Protein AF-A0A8S9I7B3-F1 (afdb_monomer_lite)

Organism: Brassica cretica (NCBI:txid69181)

InterPro domains:
  IPR001810 F-box domain [PF00646] (1-26)
  IPR013187 F-box associated beta-propeller, type 3 [PF08268] (39-153)
  IPR017451 F-box associated beta-propeller domain [TIGR01640] (87-153)
  IPR036047 F-box-like domain superfamily [SSF81383] (2-61)

Secondary structure (DSSP, 8-state):
--HHHHHHHHHH-HHHHHHTTSHHHHHHHHHHHHTS-EEEEEEEETTEEEEEEEEPPS-TTS-------EEEEEEE--SS-EEPPPBTTBEEEEEEEEPTT-SEEEEEEEEEETTTTEEEEPPPEEEETTEEEEEEEEEETTTTEEEEEEEEEE-GGG----

Sequence (162 aa):
MPLKSIARCRSVSKRWASVLRRPDFTELFFTRSLARPLLLLACLKEKEVIFFSTPQPQNLGENVSLMAADHHVSFPLEHGYHLSNIINGFFCISHYRVLEGIKFSELVSVICNPSTKQSFPLPKMKTREMADMRRFFGYDPVEKQHKALSVTMLDYNSVVDH

Structure (mmCIF, N/CA/C/O backbone):
data_AF-A0A8S9I7B3-F1
#
_entry.id   AF-A0A8S9I7B3-F1
#
loop_
_atom_site.group_PDB
_atom_site.id
_atom_site.type_symbol
_atom_site.label_atom_id
_atom_site.label_alt_id
_atom_site.label_comp_id
_atom_site.label_asym_id
_atom_site.label_entity_id
_atom_site.label_seq_id
_atom_site.pdbx_PDB_ins_code
_atom_site.Cartn_x
_atom_site.Cartn_y
_atom_site.Cartn_z
_atom_site.occupancy
_atom_site.B_iso_or_equiv
_atom_site.auth_seq_id
_atom_site.auth_comp_id
_atom_site.auth_asym_id
_atom_site.auth_atom_id
_atom_site.pdbx_PDB_model_num
ATOM 1 N N . MET A 1 1 ? -12.124 0.566 18.461 1.00 70.62 1 MET A N 1
ATOM 2 C CA . MET A 1 1 ? -11.138 -0.427 18.939 1.00 70.62 1 MET A CA 1
ATOM 3 C C . MET A 1 1 ? -9.772 -0.060 18.381 1.00 70.62 1 MET A C 1
ATOM 5 O O . MET A 1 1 ? -9.723 0.252 17.199 1.00 70.62 1 MET A O 1
ATOM 9 N N . PRO A 1 2 ? -8.692 -0.075 19.175 1.00 76.62 2 PRO A N 1
ATOM 10 C CA . PRO A 1 2 ? -7.341 0.145 18.658 1.00 76.62 2 PRO A CA 1
ATOM 11 C C . PRO A 1 2 ? -6.921 -0.939 17.651 1.00 76.62 2 PRO A C 1
ATOM 13 O O . PRO A 1 2 ? -7.290 -2.106 17.806 1.00 76.62 2 PRO A O 1
ATOM 16 N N . LEU A 1 3 ? -6.090 -0.576 16.667 1.00 73.69 3 LEU A N 1
ATOM 17 C CA . LEU A 1 3 ? -5.539 -1.497 15.657 1.00 73.69 3 LEU A CA 1
ATOM 18 C C . LEU A 1 3 ? -4.835 -2.713 16.284 1.00 73.69 3 LEU A C 1
ATOM 20 O O . LEU A 1 3 ? -5.051 -3.843 15.847 1.00 73.69 3 LEU A O 1
ATOM 24 N N . LYS A 1 4 ? -4.064 -2.508 17.364 1.00 76.38 4 LYS A N 1
ATOM 25 C CA . LYS A 1 4 ? -3.395 -3.594 18.110 1.00 76.38 4 LYS A CA 1
ATOM 26 C C . LYS A 1 4 ? -4.391 -4.629 18.652 1.00 76.38 4 LYS A C 1
ATOM 28 O O . LYS A 1 4 ? -4.125 -5.827 18.583 1.00 76.38 4 LYS A O 1
ATOM 33 N N . SER A 1 5 ? -5.545 -4.187 19.155 1.00 84.56 5 SER A N 1
ATOM 34 C CA . SER A 1 5 ? -6.592 -5.085 19.656 1.00 84.56 5 SER A CA 1
ATOM 35 C C . SER A 1 5 ? -7.251 -5.861 18.516 1.00 84.56 5 SER A C 1
ATOM 37 O O . SER A 1 5 ? -7.430 -7.068 18.636 1.00 84.56 5 SER A O 1
ATOM 39 N N . ILE A 1 6 ? -7.539 -5.200 17.387 1.00 84.19 6 ILE A N 1
ATOM 40 C CA . ILE A 1 6 ? -8.086 -5.849 16.180 1.00 84.19 6 ILE A CA 1
ATOM 41 C C . ILE A 1 6 ? -7.142 -6.953 15.693 1.00 84.19 6 ILE A C 1
ATOM 43 O O . ILE A 1 6 ? -7.588 -8.071 15.437 1.00 84.19 6 ILE A O 1
ATOM 47 N N . ALA A 1 7 ? -5.842 -6.657 15.600 1.00 83.81 7 ALA A N 1
ATOM 48 C CA . ALA A 1 7 ? -4.835 -7.627 15.185 1.00 83.81 7 ALA A CA 1
ATOM 49 C C . ALA A 1 7 ? -4.821 -8.851 16.112 1.00 83.81 7 ALA A C 1
ATOM 51 O O . ALA A 1 7 ? -4.949 -9.972 15.630 1.00 83.81 7 ALA A O 1
ATOM 52 N N . ARG A 1 8 ? -4.779 -8.648 17.438 1.00 88.12 8 ARG A N 1
ATOM 53 C CA . ARG A 1 8 ? -4.836 -9.749 18.418 1.00 88.12 8 ARG A CA 1
ATOM 54 C C . ARG A 1 8 ? -6.109 -10.583 18.288 1.00 88.12 8 ARG A C 1
ATOM 56 O O . ARG A 1 8 ? -6.015 -11.803 18.217 1.00 88.12 8 ARG A O 1
ATOM 63 N N . CYS A 1 9 ? -7.283 -9.951 18.207 1.00 88.25 9 CYS A N 1
ATOM 64 C CA . CYS A 1 9 ? -8.561 -10.656 18.058 1.00 88.25 9 CYS A CA 1
ATOM 65 C C . CYS A 1 9 ? -8.600 -11.531 16.796 1.00 88.25 9 CYS A C 1
ATOM 67 O O . CYS A 1 9 ? -9.116 -12.647 16.842 1.00 88.25 9 CYS A O 1
ATOM 69 N N . ARG A 1 10 ? -8.019 -11.057 15.685 1.00 87.69 10 ARG A N 1
ATOM 70 C CA . ARG A 1 10 ? -7.899 -11.842 14.445 1.00 87.69 10 ARG A CA 1
ATOM 71 C C . ARG A 1 10 ? -6.985 -13.058 14.608 1.00 87.69 10 ARG A C 1
ATOM 73 O O . ARG A 1 10 ? -7.262 -14.084 13.995 1.00 87.69 10 ARG A O 1
ATOM 80 N N . SER A 1 11 ? -5.928 -12.953 15.412 1.00 88.44 11 SER A N 1
ATOM 81 C CA . SER A 1 11 ? -4.948 -14.028 15.610 1.00 88.44 11 SER A CA 1
ATOM 82 C C . SER A 1 11 ? -5.443 -15.157 16.515 1.00 88.44 11 SER A C 1
ATOM 84 O O . SER A 1 11 ? -4.991 -16.286 16.368 1.00 88.44 11 SER A O 1
ATOM 86 N N . VAL A 1 12 ? -6.359 -14.874 17.449 1.00 92.75 12 VAL A N 1
ATOM 87 C CA . VAL A 1 12 ? -6.770 -15.843 18.487 1.00 92.75 12 VAL A CA 1
ATOM 88 C C . VAL A 1 12 ? -8.074 -16.584 18.183 1.00 92.75 12 VAL A C 1
ATOM 90 O O . VAL A 1 12 ? -8.394 -17.556 18.860 1.00 92.75 12 VAL A O 1
ATOM 93 N N . SER A 1 13 ? -8.867 -16.152 17.194 1.00 93.12 13 SER A N 1
ATOM 94 C CA . SER A 1 13 ? -10.151 -16.797 16.891 1.00 93.12 13 SER A CA 1
ATOM 95 C C . SER A 1 13 ? -10.601 -16.603 15.447 1.00 93.12 13 SER A C 1
ATOM 97 O O . SER A 1 13 ? -10.744 -15.480 14.964 1.00 93.12 13 SER A O 1
ATOM 99 N N . LYS A 1 14 ? -10.947 -17.715 14.782 1.00 93.38 14 LYS A N 1
ATOM 100 C CA . LYS A 1 14 ? -11.525 -17.714 13.426 1.00 93.38 14 LYS A CA 1
ATOM 101 C C . LYS A 1 14 ? -12.859 -16.962 13.364 1.00 93.38 14 LYS A C 1
ATOM 103 O O . LYS A 1 14 ? -13.123 -16.266 12.385 1.00 93.38 14 LYS A O 1
ATOM 108 N N . ARG A 1 15 ? -13.681 -17.056 14.419 1.00 93.81 15 ARG A N 1
ATOM 109 C CA . ARG A 1 15 ? -14.972 -16.353 14.498 1.00 93.81 15 ARG A CA 1
ATOM 110 C C . ARG A 1 15 ? -14.761 -14.844 14.574 1.00 93.81 15 ARG A C 1
ATOM 112 O O . ARG A 1 15 ? -15.357 -14.113 13.791 1.00 93.81 15 ARG A O 1
ATOM 119 N N . TRP A 1 16 ? -13.863 -14.384 15.447 1.00 92.00 16 TRP A N 1
ATOM 120 C CA . TRP A 1 16 ? -13.502 -12.966 15.517 1.00 92.00 16 TRP A CA 1
ATOM 121 C C . TRP A 1 16 ? -12.851 -12.477 14.223 1.00 92.00 16 TRP A C 1
ATOM 123 O O . TRP A 1 16 ? -13.187 -11.396 13.750 1.00 92.00 16 TRP A O 1
ATOM 133 N N . ALA A 1 17 ? -11.989 -13.282 13.597 1.00 90.00 17 ALA A N 1
ATOM 134 C CA . ALA A 1 17 ? -11.409 -12.950 12.300 1.00 90.00 17 ALA A CA 1
ATOM 135 C C . ALA A 1 17 ? -12.471 -12.763 11.202 1.00 90.00 17 ALA A C 1
ATOM 137 O O . ALA A 1 17 ? -12.327 -11.862 10.380 1.00 90.00 17 ALA A O 1
ATOM 138 N N . SER A 1 18 ? -13.536 -13.573 11.200 1.00 92.31 18 SER A N 1
ATOM 139 C CA . SER A 1 18 ? -14.675 -13.411 10.288 1.00 92.31 18 SER A CA 1
ATOM 140 C C . SER A 1 18 ? -15.467 -12.135 10.589 1.00 92.31 18 SER A C 1
ATOM 142 O O . SER A 1 18 ? -15.671 -11.330 9.684 1.00 92.31 18 SER A O 1
ATOM 144 N N . VAL A 1 19 ? -15.832 -11.891 11.855 1.00 91.69 19 VAL A N 1
ATOM 145 C CA . VAL A 1 19 ? -16.585 -10.689 12.264 1.00 91.69 19 VAL A CA 1
ATOM 146 C C . VAL A 1 19 ? -15.836 -9.403 11.907 1.00 91.69 19 VAL A C 1
ATOM 148 O O . VAL A 1 19 ? -16.417 -8.497 11.322 1.00 91.69 19 VAL A O 1
ATOM 151 N N . LEU A 1 20 ? -14.532 -9.346 12.185 1.00 89.44 20 LEU A N 1
ATOM 152 C CA . LEU A 1 20 ? -13.684 -8.175 11.930 1.00 89.44 20 LEU A CA 1
ATOM 153 C C . LEU A 1 20 ? -13.391 -7.933 10.439 1.00 89.44 20 LEU A C 1
ATOM 155 O O . LEU A 1 20 ? -12.820 -6.901 10.099 1.00 89.44 20 LEU A O 1
ATOM 159 N N . ARG A 1 21 ? -13.732 -8.882 9.557 1.00 85.94 21 ARG A N 1
ATOM 160 C CA . ARG A 1 21 ? -13.655 -8.725 8.096 1.00 85.94 21 ARG A CA 1
ATOM 161 C C . ARG A 1 21 ? -14.986 -8.318 7.472 1.00 85.94 21 ARG A C 1
ATOM 163 O O . ARG A 1 21 ? -15.014 -8.060 6.271 1.00 85.94 21 ARG A O 1
ATOM 170 N N . ARG A 1 22 ? -16.082 -8.294 8.237 1.00 90.31 22 ARG A N 1
ATOM 171 C CA . ARG A 1 22 ? -17.380 -7.932 7.675 1.00 90.31 22 ARG A CA 1
ATOM 172 C C . ARG A 1 22 ? -17.392 -6.456 7.232 1.00 90.31 22 ARG A C 1
ATOM 174 O O . ARG A 1 22 ? -16.753 -5.618 7.883 1.00 90.31 22 ARG A O 1
ATOM 181 N N . PRO A 1 23 ? -18.119 -6.126 6.149 1.00 86.75 23 PRO A N 1
ATOM 182 C CA . PRO A 1 23 ? -18.226 -4.753 5.658 1.00 86.75 23 PRO A CA 1
ATOM 183 C C . PRO A 1 23 ? -18.784 -3.771 6.694 1.00 86.75 23 PRO A C 1
ATOM 185 O O . PRO A 1 23 ? -18.223 -2.696 6.861 1.00 86.75 23 PRO A O 1
ATOM 188 N N . ASP A 1 24 ? -19.806 -4.162 7.454 1.00 90.50 24 ASP A N 1
ATOM 189 C CA . ASP A 1 24 ? -20.443 -3.326 8.481 1.00 90.50 24 ASP A CA 1
ATOM 190 C C . ASP A 1 24 ? -19.490 -2.958 9.627 1.00 90.50 24 ASP A C 1
ATOM 192 O O . ASP A 1 24 ? -19.448 -1.810 10.068 1.00 90.50 24 ASP A O 1
ATOM 196 N N . PHE A 1 25 ? -18.660 -3.904 10.081 1.00 89.06 25 PHE A N 1
ATOM 197 C CA . PHE A 1 25 ? -17.614 -3.601 11.061 1.00 89.06 25 PHE A CA 1
ATOM 198 C C . PHE A 1 25 ? -16.600 -2.599 10.498 1.00 89.06 25 PHE A C 1
ATOM 200 O O . PHE A 1 25 ? -16.166 -1.683 11.198 1.00 89.06 25 PHE A O 1
ATOM 207 N N . THR A 1 26 ? -16.217 -2.794 9.236 1.00 85.06 26 THR A N 1
ATOM 208 C CA . THR A 1 26 ? -15.239 -1.961 8.534 1.00 85.06 26 THR A CA 1
ATOM 209 C C . THR A 1 26 ? -15.764 -0.535 8.377 1.00 85.06 26 THR A C 1
ATOM 211 O O . THR A 1 26 ? -15.062 0.415 8.714 1.00 85.06 26 THR A O 1
ATOM 214 N N . GLU A 1 27 ? -17.016 -0.385 7.953 1.00 85.62 27 GLU A N 1
ATOM 215 C CA . GLU A 1 27 ? -17.705 0.898 7.833 1.00 85.62 27 GLU A CA 1
ATOM 216 C C . GLU A 1 27 ? -17.798 1.608 9.186 1.00 85.62 27 GLU A C 1
ATOM 218 O O . GLU A 1 27 ? -17.335 2.737 9.316 1.00 85.62 27 GLU A O 1
ATOM 223 N N . LEU A 1 28 ? -18.262 0.921 10.236 1.00 87.50 28 LEU A N 1
ATOM 224 C CA . LEU A 1 28 ? -18.375 1.497 11.579 1.00 87.50 28 LEU A CA 1
ATOM 225 C C . LEU A 1 28 ? -17.006 1.911 12.145 1.00 87.50 28 LEU A C 1
ATOM 227 O O . LEU A 1 28 ? -16.877 2.946 12.810 1.00 87.50 28 LEU A O 1
ATOM 231 N N . PHE A 1 29 ? -15.963 1.123 11.871 1.00 83.62 29 PHE A N 1
ATOM 232 C CA . PHE A 1 29 ? -14.586 1.477 12.201 1.00 83.62 29 PHE A CA 1
ATOM 233 C C . PHE A 1 29 ? -14.143 2.749 11.466 1.00 83.62 29 PHE A C 1
ATOM 235 O O . PHE A 1 29 ? -13.615 3.658 12.113 1.00 83.6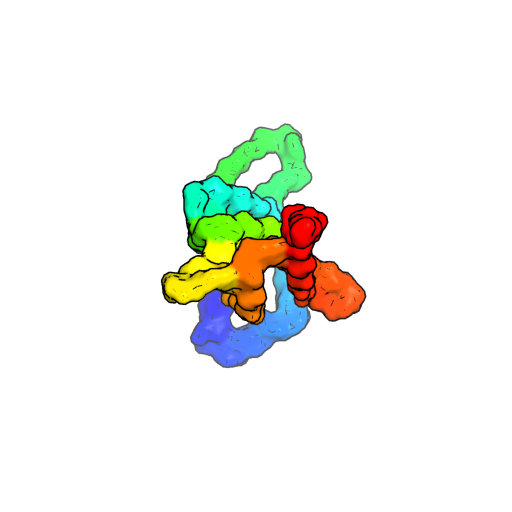2 29 PHE A O 1
ATOM 242 N N . PHE A 1 30 ? -14.405 2.850 10.159 1.00 79.94 30 PHE A N 1
ATOM 243 C CA . PHE A 1 30 ? -14.097 4.038 9.365 1.00 79.94 30 PHE A CA 1
ATOM 244 C C . PHE A 1 30 ? -14.868 5.268 9.845 1.00 79.94 30 PHE A C 1
ATOM 246 O O . PHE A 1 30 ? -14.231 6.282 10.111 1.00 79.94 30 PHE A O 1
ATOM 253 N N . THR A 1 31 ? -16.182 5.187 10.073 1.00 84.94 31 THR A N 1
ATOM 254 C CA . THR A 1 31 ? -16.994 6.304 10.592 1.00 84.94 31 THR A CA 1
ATOM 255 C C . THR A 1 31 ? -16.427 6.843 11.905 1.00 84.94 31 THR A C 1
ATOM 257 O O . THR A 1 31 ? -16.246 8.049 12.075 1.00 84.94 31 THR A O 1
ATOM 260 N N . ARG A 1 32 ? -16.061 5.953 12.839 1.00 81.62 32 ARG A N 1
ATOM 261 C CA . ARG A 1 32 ? -15.450 6.360 14.117 1.00 81.62 32 ARG A CA 1
ATOM 262 C C . ARG A 1 32 ? -14.034 6.905 13.962 1.00 81.62 32 ARG A C 1
ATOM 264 O O . ARG A 1 32 ? -13.594 7.628 14.856 1.00 81.62 32 ARG A O 1
ATOM 271 N N . SER A 1 33 ? -13.305 6.503 12.923 1.00 75.44 33 SER A N 1
ATOM 272 C CA . SER A 1 33 ? -11.977 7.033 12.609 1.00 75.44 33 SER A CA 1
ATOM 273 C C . SER A 1 33 ? -12.067 8.413 11.961 1.00 75.44 33 SER A C 1
ATOM 275 O O . SER A 1 33 ? -11.295 9.288 12.322 1.00 75.44 33 SER A O 1
ATOM 277 N N . LEU A 1 34 ? -13.035 8.638 11.070 1.00 77.12 34 LEU A N 1
ATOM 278 C CA . LEU A 1 34 ? -13.280 9.935 10.430 1.00 77.12 34 LEU A CA 1
ATOM 279 C C . LEU A 1 34 ? -13.666 11.017 11.446 1.00 77.12 34 LEU A C 1
ATOM 281 O O . LEU A 1 34 ? -13.265 12.164 11.300 1.00 77.12 34 LEU A O 1
ATOM 285 N N . ALA A 1 35 ? -14.361 10.645 12.526 1.00 82.06 35 ALA A N 1
ATOM 286 C CA . ALA A 1 35 ? -14.654 11.547 13.643 1.00 82.06 35 ALA A CA 1
ATOM 287 C C . ALA A 1 35 ? -13.411 11.955 14.471 1.00 82.06 35 ALA A C 1
ATOM 289 O O . ALA A 1 35 ? -13.496 12.842 15.319 1.00 82.06 35 ALA A O 1
ATOM 290 N N . ARG A 1 36 ? -12.262 11.295 14.271 1.00 76.31 36 ARG A N 1
ATOM 291 C CA . ARG A 1 36 ? -10.972 11.605 14.909 1.00 76.31 36 ARG A CA 1
ATOM 292 C C . ARG A 1 36 ? -9.873 11.637 13.843 1.00 76.31 36 ARG A C 1
ATOM 294 O O . ARG A 1 36 ? -9.088 10.687 13.764 1.00 76.31 36 ARG A O 1
ATOM 301 N N . PRO A 1 37 ? -9.844 12.682 13.002 1.00 74.19 37 PRO A N 1
ATOM 302 C CA . PRO A 1 37 ? -8.887 12.762 11.913 1.00 74.19 37 PRO A CA 1
ATOM 303 C C . PRO A 1 37 ? -7.449 12.710 12.442 1.00 74.19 37 PRO A C 1
ATOM 305 O O . PRO A 1 37 ? -7.097 13.362 13.426 1.00 74.19 37 PRO A O 1
ATOM 308 N N . LEU A 1 38 ? -6.631 11.892 11.787 1.00 76.88 38 LEU A N 1
ATOM 309 C CA . LEU A 1 38 ? -5.198 11.773 12.026 1.00 76.88 38 LEU A CA 1
ATOM 310 C C . LEU A 1 38 ? -4.484 12.310 10.791 1.00 76.88 38 LEU A C 1
ATOM 312 O O . LEU A 1 38 ? -4.792 11.904 9.670 1.00 76.88 38 LEU A O 1
ATOM 316 N N . LEU A 1 39 ? -3.516 13.191 11.000 1.00 77.88 39 LEU A N 1
ATOM 317 C CA . LEU A 1 39 ? -2.565 13.573 9.971 1.00 77.88 39 LEU A CA 1
ATOM 318 C C . LEU A 1 39 ? -1.521 12.466 9.8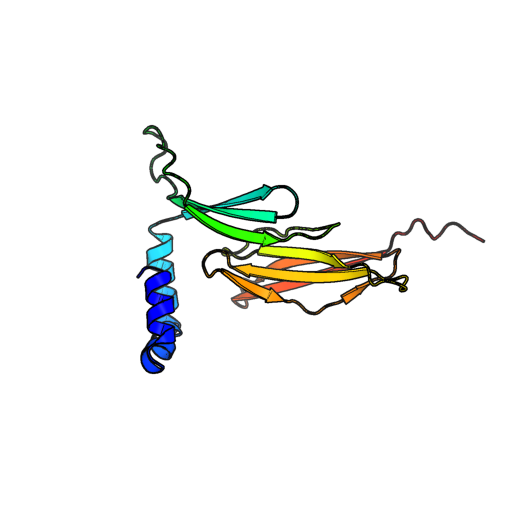61 1.00 77.88 39 LEU A C 1
ATOM 320 O O . LEU A 1 39 ? -0.889 12.106 10.854 1.00 77.88 39 LEU A O 1
ATOM 324 N N . LEU A 1 40 ? -1.351 11.929 8.655 1.00 77.50 40 LEU A N 1
ATOM 325 C CA . LEU A 1 40 ? -0.264 11.018 8.321 1.00 77.50 40 LEU A CA 1
ATOM 326 C C . LEU A 1 40 ? 0.825 11.820 7.609 1.00 77.50 40 LEU A C 1
ATOM 328 O O . LEU A 1 40 ? 0.585 12.380 6.542 1.00 77.50 40 LEU A O 1
ATOM 332 N N . LEU A 1 41 ? 2.015 11.859 8.196 1.00 78.06 41 LEU A N 1
ATOM 333 C CA . LEU A 1 41 ? 3.188 12.507 7.623 1.00 78.06 41 LEU A CA 1
ATOM 334 C C . LEU A 1 41 ? 4.181 11.433 7.181 1.00 78.06 41 LEU A C 1
ATOM 336 O O . LEU A 1 41 ? 4.420 10.459 7.900 1.00 78.06 41 LEU A O 1
ATOM 340 N N . ALA A 1 42 ? 4.764 11.626 6.004 1.00 79.56 42 ALA A N 1
ATOM 341 C CA . ALA A 1 42 ? 5.836 10.795 5.478 1.00 79.56 42 ALA A CA 1
ATOM 342 C C . ALA A 1 42 ? 7.112 11.635 5.403 1.00 79.56 42 ALA A C 1
ATOM 344 O O . ALA A 1 42 ? 7.116 12.702 4.792 1.00 79.56 42 ALA A O 1
ATOM 345 N N . CYS A 1 43 ? 8.183 11.158 6.028 1.00 79.38 43 CYS A N 1
ATOM 346 C CA . CYS A 1 43 ? 9.495 11.788 5.977 1.00 79.38 43 CYS A CA 1
ATOM 347 C C . CYS A 1 43 ? 10.476 10.859 5.265 1.00 79.38 43 CYS A C 1
ATOM 349 O O . CYS A 1 43 ? 10.543 9.669 5.578 1.00 79.38 43 CYS A O 1
ATOM 351 N N . LEU A 1 44 ? 11.236 11.407 4.322 1.00 79.75 44 LEU A N 1
ATOM 352 C CA . LEU A 1 44 ? 12.331 10.700 3.670 1.00 79.75 44 LEU A CA 1
ATOM 353 C C . LEU A 1 44 ? 13.592 10.882 4.509 1.00 79.75 44 LEU A C 1
ATOM 355 O O . LEU A 1 44 ? 14.049 12.006 4.711 1.00 79.75 44 LEU A O 1
ATOM 359 N N . LYS A 1 45 ? 14.156 9.775 4.990 1.00 80.00 45 LYS A N 1
ATOM 360 C CA . LYS A 1 45 ? 15.429 9.765 5.705 1.00 80.00 45 LYS A CA 1
ATOM 361 C C . LYS A 1 45 ? 16.369 8.792 5.014 1.00 80.00 45 LYS A C 1
ATOM 363 O O . LYS A 1 45 ? 16.151 7.588 5.066 1.00 80.00 45 LYS A O 1
ATOM 368 N N . GLU A 1 46 ? 17.415 9.324 4.385 1.00 78.62 46 GLU A N 1
ATOM 369 C CA . GLU A 1 46 ? 18.416 8.556 3.632 1.00 78.62 46 GLU A CA 1
ATOM 370 C C . GLU A 1 46 ? 17.780 7.620 2.586 1.00 78.62 46 GLU A C 1
ATOM 372 O O . GLU A 1 46 ? 17.431 8.049 1.487 1.00 78.62 46 GLU A O 1
ATOM 377 N N . LYS A 1 47 ? 17.627 6.343 2.944 1.00 78.69 47 LYS A N 1
ATOM 378 C CA . LYS A 1 47 ? 17.090 5.251 2.132 1.00 78.69 47 LYS A CA 1
ATOM 379 C C . LYS A 1 47 ? 15.859 4.630 2.783 1.00 78.69 47 LYS A C 1
ATOM 381 O O . LYS A 1 47 ? 15.603 3.449 2.608 1.00 78.69 47 LYS A O 1
ATOM 386 N N . GLU A 1 48 ? 15.101 5.395 3.558 1.00 80.56 48 GLU A N 1
ATOM 387 C CA . GLU A 1 48 ? 13.868 4.928 4.182 1.00 80.56 48 GLU A CA 1
ATOM 388 C C . GLU A 1 48 ? 12.778 6.002 4.157 1.00 80.56 48 GLU A C 1
ATOM 390 O O . GLU A 1 48 ? 13.044 7.200 4.282 1.00 80.56 48 GLU A O 1
ATOM 395 N N . VAL A 1 49 ? 11.524 5.562 4.040 1.00 79.12 49 VAL A N 1
ATOM 396 C CA . VAL A 1 49 ? 10.354 6.401 4.330 1.00 79.12 49 VAL A CA 1
ATOM 397 C C . VAL A 1 49 ? 9.887 6.105 5.745 1.00 79.12 49 VAL A C 1
ATOM 399 O O . VAL A 1 49 ? 9.534 4.963 6.046 1.00 79.12 49 VAL A O 1
ATOM 402 N N . ILE A 1 50 ? 9.835 7.128 6.593 1.00 80.94 50 ILE A N 1
ATOM 403 C CA . ILE A 1 50 ? 9.350 7.038 7.970 1.00 80.94 50 ILE A CA 1
ATOM 404 C C . ILE A 1 50 ? 7.961 7.666 8.054 1.00 80.94 50 ILE A C 1
ATOM 406 O O . ILE A 1 50 ? 7.759 8.810 7.643 1.00 80.94 50 ILE A O 1
ATOM 410 N N . PHE A 1 51 ? 7.014 6.917 8.621 1.00 79.25 51 PHE A N 1
ATOM 411 C CA . PHE A 1 51 ? 5.636 7.359 8.813 1.00 79.25 51 PHE A CA 1
ATOM 412 C C . PHE A 1 51 ? 5.362 7.779 10.248 1.00 79.25 51 PHE A C 1
ATOM 414 O O . PHE A 1 51 ? 5.591 7.021 11.197 1.00 79.25 51 PHE A O 1
ATOM 421 N N . PHE A 1 52 ? 4.773 8.961 10.365 1.00 78.81 52 PHE A N 1
ATOM 422 C CA . PHE A 1 52 ? 4.323 9.561 11.607 1.00 78.81 52 PHE A CA 1
ATOM 423 C C . PHE A 1 52 ? 2.823 9.783 11.534 1.00 78.81 52 PHE A C 1
ATOM 425 O O . PHE A 1 52 ? 2.312 10.187 10.489 1.00 78.81 52 PHE A O 1
ATOM 432 N N . SER A 1 53 ? 2.118 9.554 12.638 1.00 76.62 53 SER A N 1
ATOM 433 C CA . SER A 1 53 ? 0.735 9.998 12.755 1.00 76.62 53 SER A CA 1
ATOM 434 C C . SER A 1 53 ? 0.571 10.922 13.947 1.00 76.62 53 SER A C 1
ATOM 436 O O . SER A 1 53 ? 1.209 10.744 14.986 1.00 76.62 53 SER A O 1
ATOM 438 N N . THR A 1 54 ? -0.262 11.940 13.772 1.00 77.69 54 THR A N 1
ATOM 439 C CA . THR A 1 54 ? -0.604 12.883 14.832 1.00 77.69 54 THR A CA 1
ATOM 440 C C . THR A 1 54 ? -2.086 13.244 14.741 1.00 77.69 54 THR A C 1
ATOM 442 O O . THR A 1 54 ? -2.618 13.323 13.629 1.00 77.69 54 THR A O 1
ATOM 445 N N . PRO A 1 55 ? -2.803 13.415 15.865 1.00 78.06 55 PRO A N 1
ATOM 446 C CA . PRO A 1 55 ? -4.174 13.916 15.847 1.00 78.06 55 PRO A CA 1
ATOM 447 C C . PRO A 1 55 ? -4.247 15.254 15.111 1.00 78.06 55 PRO A C 1
ATOM 449 O O . PRO A 1 55 ? -3.454 16.154 15.377 1.00 78.06 55 PRO A O 1
ATOM 452 N N . GLN A 1 56 ? -5.200 15.403 14.191 1.00 72.06 56 GLN A N 1
ATOM 453 C CA . GLN A 1 56 ? -5.446 16.701 13.576 1.00 72.06 56 GLN A CA 1
ATOM 454 C C . GLN A 1 56 ? -6.142 17.605 14.610 1.00 72.06 56 GLN A C 1
ATOM 456 O O . GLN A 1 56 ? -7.226 17.241 15.082 1.00 72.06 56 GLN A O 1
ATOM 461 N N . PRO A 1 57 ? -5.559 18.759 14.989 1.00 66.75 57 PRO A N 1
ATOM 462 C CA . PRO A 1 57 ? -6.203 19.669 15.926 1.00 66.75 57 PRO A CA 1
ATOM 463 C C . PRO A 1 57 ? -7.483 20.222 15.291 1.00 66.75 57 PRO A C 1
ATOM 465 O O . PRO A 1 57 ? -7.462 20.752 14.182 1.00 66.75 57 PRO A O 1
ATOM 468 N N . GLN A 1 58 ? -8.611 20.072 15.988 1.00 65.12 58 GLN A N 1
ATOM 469 C CA . GLN A 1 58 ? -9.919 20.533 15.506 1.00 65.12 58 GLN A CA 1
ATOM 470 C C . GLN A 1 58 ? -10.108 22.053 15.666 1.00 65.12 58 GLN A C 1
ATOM 472 O O . GLN A 1 58 ? -11.016 22.609 15.062 1.00 65.12 58 GLN A O 1
ATOM 477 N N . ASN A 1 59 ? -9.229 22.730 16.419 1.00 58.41 59 ASN A N 1
ATOM 478 C CA . ASN A 1 59 ? -9.234 24.178 16.624 1.00 58.41 59 ASN A CA 1
ATOM 479 C C . ASN A 1 59 ? -7.819 24.739 16.429 1.00 58.41 59 ASN A C 1
ATOM 481 O O . ASN A 1 59 ? -6.889 24.345 17.126 1.00 58.41 59 ASN A O 1
ATOM 485 N N . LEU A 1 60 ? -7.663 25.670 15.486 1.00 56.53 60 LEU A N 1
ATOM 486 C CA . LEU A 1 60 ? -6.381 26.286 15.109 1.00 56.53 60 LEU A CA 1
ATOM 487 C C . LEU A 1 60 ? -5.937 27.417 16.072 1.00 56.53 60 LEU A C 1
ATOM 489 O O . LEU A 1 60 ? -4.970 28.114 15.787 1.00 56.53 60 LEU A O 1
ATOM 493 N N . GLY A 1 61 ? -6.675 27.646 17.167 1.00 52.47 61 GLY A N 1
ATOM 494 C CA . GLY A 1 61 ? -6.561 28.846 18.012 1.00 52.47 61 GLY A CA 1
ATOM 495 C C . GLY A 1 61 ? -5.808 28.680 19.335 1.00 52.47 61 GLY A C 1
ATOM 496 O O . GLY A 1 61 ? -5.459 29.679 19.954 1.00 52.47 61 GLY A O 1
ATOM 497 N N . GLU A 1 62 ? -5.524 27.456 19.770 1.00 49.28 62 GLU A N 1
ATOM 498 C CA . GLU A 1 62 ? -4.754 27.203 20.990 1.00 49.28 62 GLU A CA 1
ATOM 499 C C . GLU A 1 62 ? -3.456 26.512 20.605 1.00 49.28 62 GLU A C 1
ATOM 501 O O . GLU A 1 62 ? -3.476 25.575 19.807 1.00 49.28 62 GLU A O 1
ATOM 506 N N . ASN A 1 63 ? -2.338 27.022 21.137 1.00 50.19 63 ASN A N 1
ATOM 507 C CA . ASN A 1 63 ? -0.977 26.540 20.911 1.00 50.19 63 ASN A CA 1
ATOM 508 C C . ASN A 1 63 ? -0.969 25.027 20.693 1.00 50.19 63 ASN A C 1
ATOM 510 O O . ASN A 1 63 ? -1.153 24.261 21.642 1.00 50.19 63 ASN A O 1
ATOM 514 N N . VAL A 1 64 ? -0.793 24.612 19.433 1.00 50.47 64 VAL A N 1
ATOM 515 C CA . VAL A 1 64 ? -0.754 23.203 19.055 1.00 50.47 64 VAL A CA 1
ATOM 516 C C . VAL A 1 64 ? 0.485 22.628 19.722 1.00 50.47 64 VAL A C 1
ATOM 518 O O . VAL A 1 64 ? 1.593 22.713 19.196 1.00 50.47 64 VAL A O 1
ATOM 521 N N . SER A 1 65 ? 0.310 22.080 20.923 1.00 51.38 65 SER A N 1
ATOM 522 C CA . SER A 1 65 ? 1.280 21.174 21.504 1.00 51.38 65 SER A CA 1
ATOM 523 C C . SER A 1 65 ? 1.376 20.034 20.503 1.00 51.38 65 SER A C 1
ATOM 525 O O . SER A 1 65 ? 0.443 19.240 20.367 1.00 51.38 65 SER A O 1
ATOM 527 N N . LEU A 1 66 ? 2.455 20.031 19.716 1.00 53.81 66 LEU A N 1
ATOM 528 C CA . LEU A 1 66 ? 2.851 18.913 18.874 1.00 53.81 66 LEU A CA 1
ATOM 529 C C . LEU A 1 66 ? 3.061 17.737 19.823 1.00 53.81 66 LEU A C 1
ATOM 531 O O . LEU A 1 66 ? 4.162 17.505 20.318 1.00 53.81 66 LEU A O 1
ATOM 535 N N . MET A 1 67 ? 1.973 17.036 20.141 1.00 55.47 67 MET A N 1
ATOM 536 C CA . MET A 1 67 ? 2.053 15.766 20.832 1.00 55.47 67 MET A CA 1
ATOM 537 C C . MET A 1 67 ? 3.024 14.903 20.043 1.00 55.47 67 MET A C 1
ATOM 539 O O . MET A 1 67 ? 2.968 14.886 18.809 1.00 55.47 67 MET A O 1
ATOM 543 N N . ALA A 1 68 ? 3.944 14.262 20.766 1.00 55.34 68 ALA A N 1
ATOM 544 C CA . ALA A 1 68 ? 5.002 13.453 20.189 1.00 55.34 68 ALA A CA 1
ATOM 545 C C . ALA A 1 68 ? 4.409 12.556 19.100 1.00 55.34 68 ALA A C 1
ATOM 547 O O . ALA A 1 68 ? 3.547 11.719 19.377 1.00 55.34 68 ALA A O 1
ATOM 548 N N . ALA A 1 69 ? 4.807 12.807 17.852 1.00 60.25 69 ALA A N 1
ATOM 549 C CA . ALA A 1 69 ? 4.282 12.068 16.724 1.00 60.25 69 ALA A CA 1
ATOM 550 C C . ALA A 1 69 ? 4.683 10.603 16.900 1.00 60.25 69 ALA A C 1
ATOM 552 O O . ALA A 1 69 ? 5.864 10.292 17.061 1.00 60.25 69 ALA A O 1
ATOM 553 N N . ASP A 1 70 ? 3.696 9.713 16.923 1.00 62.94 70 ASP A N 1
ATOM 554 C CA . ASP A 1 70 ? 3.964 8.313 17.214 1.00 62.94 70 ASP A CA 1
ATOM 555 C C . ASP A 1 70 ? 4.636 7.697 15.978 1.00 62.94 70 ASP A C 1
ATOM 557 O O . ASP A 1 70 ? 4.159 7.832 14.843 1.00 62.94 70 ASP A O 1
ATOM 561 N N . HIS A 1 71 ? 5.797 7.072 16.173 1.00 63.38 71 HIS A N 1
ATOM 562 C CA . HIS A 1 71 ? 6.528 6.426 15.088 1.00 63.38 71 HIS A CA 1
ATOM 563 C C . HIS A 1 71 ? 5.798 5.142 14.697 1.00 63.38 71 HIS A C 1
ATOM 565 O O . HIS A 1 71 ? 5.743 4.178 15.467 1.00 63.38 71 HIS A O 1
ATOM 571 N N . HIS A 1 72 ? 5.250 5.092 13.484 1.00 65.50 72 HIS A N 1
ATOM 572 C CA . HIS A 1 72 ? 4.427 3.954 13.089 1.00 65.50 72 HIS A CA 1
ATOM 573 C C . HIS A 1 72 ? 5.219 2.868 12.364 1.00 65.50 72 HIS A C 1
ATOM 575 O O . HIS A 1 72 ? 5.156 1.703 12.779 1.00 65.50 72 HIS A O 1
ATOM 581 N N . VAL A 1 73 ? 5.930 3.211 11.283 1.00 72.00 73 VAL A N 1
ATOM 582 C CA . VAL A 1 73 ? 6.591 2.247 10.379 1.00 72.00 73 VAL A CA 1
ATOM 583 C C . VAL A 1 73 ? 7.716 2.924 9.585 1.00 72.00 73 VAL A C 1
ATOM 585 O O . VAL A 1 73 ? 7.563 4.089 9.214 1.00 72.00 73 VAL A O 1
ATOM 588 N N . SER A 1 74 ? 8.789 2.186 9.278 1.00 74.19 74 SER A N 1
ATOM 589 C CA . SER A 1 74 ? 9.760 2.530 8.230 1.00 74.19 74 SER A CA 1
ATOM 590 C C . SER A 1 74 ? 9.697 1.527 7.071 1.00 74.19 74 SER A C 1
ATOM 592 O O . SER A 1 74 ? 9.433 0.340 7.279 1.00 74.19 74 SER A O 1
ATOM 594 N N . PHE A 1 75 ? 9.906 2.008 5.845 1.00 73.38 75 PHE A N 1
ATOM 595 C CA . PHE A 1 75 ? 10.043 1.167 4.653 1.00 73.38 75 PHE A CA 1
ATOM 596 C C . PHE A 1 75 ? 11.355 1.489 3.932 1.00 73.38 75 PHE A C 1
ATOM 598 O O . PHE A 1 75 ? 11.580 2.667 3.640 1.00 73.38 75 PHE A O 1
ATOM 605 N N . PRO A 1 76 ? 12.191 0.484 3.612 1.00 71.25 76 PRO A N 1
ATOM 606 C CA . PRO A 1 76 ? 13.439 0.709 2.900 1.00 71.25 76 PRO A CA 1
ATOM 607 C C . PRO A 1 76 ? 13.186 1.111 1.443 1.00 71.25 76 PRO A C 1
ATOM 609 O O . PRO A 1 76 ? 12.284 0.597 0.778 1.00 71.25 76 PRO A O 1
ATOM 612 N N . LEU A 1 77 ? 14.016 2.025 0.958 1.00 71.75 77 LEU A N 1
ATOM 613 C CA . LEU A 1 77 ? 14.075 2.554 -0.394 1.00 71.75 77 LEU A CA 1
ATOM 614 C C . LEU A 1 77 ? 15.419 2.167 -1.013 1.00 71.75 77 LEU A C 1
ATOM 616 O O . LEU A 1 77 ? 16.485 2.455 -0.472 1.00 71.75 77 LEU A O 1
ATOM 620 N N . GLU A 1 78 ? 15.372 1.529 -2.174 1.00 69.81 78 GLU A N 1
ATOM 621 C CA . GLU A 1 78 ? 16.562 1.300 -2.997 1.00 69.81 78 GLU A CA 1
ATOM 622 C C . GLU A 1 78 ? 16.782 2.489 -3.958 1.00 69.81 78 GLU A C 1
ATOM 624 O O . GLU A 1 78 ? 16.013 3.449 -3.961 1.00 69.81 78 GLU A O 1
ATOM 629 N N . HIS A 1 79 ? 17.856 2.477 -4.754 1.00 66.44 79 HIS A N 1
ATOM 630 C CA . HIS A 1 79 ? 18.200 3.603 -5.634 1.00 66.44 79 HIS A CA 1
ATOM 631 C C . HIS A 1 79 ? 17.150 3.840 -6.740 1.00 66.44 79 HIS A C 1
ATOM 633 O O . HIS A 1 79 ? 16.515 2.906 -7.229 1.00 66.44 79 HIS A O 1
ATOM 639 N N . GLY A 1 80 ? 16.991 5.106 -7.153 1.00 66.94 80 GLY A N 1
ATOM 640 C CA . GLY A 1 80 ? 16.068 5.492 -8.228 1.00 66.94 80 GLY A CA 1
ATOM 641 C C . GLY A 1 80 ? 14.596 5.282 -7.869 1.00 66.94 80 GLY A C 1
ATOM 642 O O . GLY A 1 80 ? 13.841 4.732 -8.668 1.00 66.94 80 GLY A O 1
ATOM 643 N N . TYR A 1 81 ? 14.196 5.650 -6.648 1.00 73.00 81 TYR A N 1
ATOM 644 C CA . TYR A 1 81 ? 12.837 5.423 -6.169 1.00 73.00 81 TYR A CA 1
ATOM 645 C C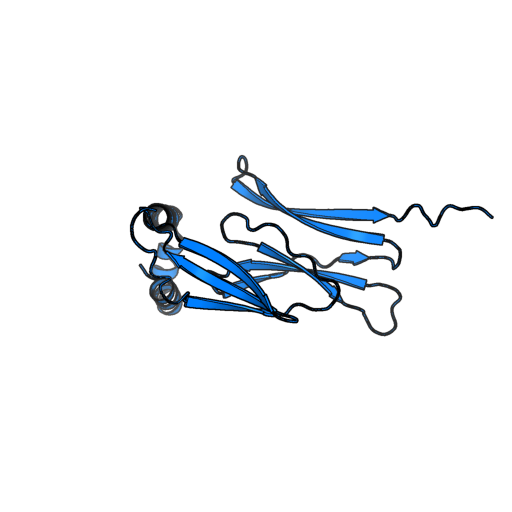 . TYR A 1 81 ? 11.858 6.540 -6.560 1.00 73.00 81 TYR A C 1
ATOM 647 O O . TYR A 1 81 ? 12.214 7.713 -6.649 1.00 73.00 81 TYR A O 1
ATOM 655 N N . HIS A 1 82 ? 10.592 6.165 -6.730 1.00 77.00 82 HIS A N 1
ATOM 656 C CA . HIS A 1 82 ? 9.459 7.058 -6.936 1.00 77.00 82 HIS A CA 1
ATOM 657 C C . HIS A 1 82 ? 8.358 6.738 -5.921 1.00 77.00 82 HIS A C 1
ATOM 659 O O . HIS A 1 82 ? 7.886 5.599 -5.834 1.00 77.00 82 HIS A O 1
ATOM 665 N N . LEU A 1 83 ? 7.929 7.755 -5.173 1.00 75.81 83 LEU A N 1
ATOM 666 C CA . LEU A 1 83 ? 6.808 7.669 -4.242 1.00 75.81 83 LEU A CA 1
ATOM 667 C C . LEU A 1 83 ? 5.542 8.197 -4.928 1.00 75.81 83 LEU A C 1
ATOM 669 O O . LEU A 1 83 ? 5.529 9.324 -5.416 1.00 75.81 83 LEU A O 1
ATOM 673 N N . SER A 1 84 ? 4.471 7.406 -4.967 1.00 76.69 84 SER A N 1
ATOM 674 C CA . SER A 1 84 ? 3.172 7.916 -5.413 1.00 76.69 84 SER A CA 1
ATOM 675 C C . SER A 1 84 ? 2.533 8.822 -4.359 1.00 76.69 84 SER A C 1
ATOM 677 O O . SER A 1 84 ? 2.883 8.777 -3.179 1.00 76.69 84 SER A O 1
ATOM 679 N N . ASN A 1 85 ? 1.490 9.549 -4.766 1.00 75.38 85 ASN A N 1
ATOM 680 C CA . ASN A 1 85 ? 0.582 10.214 -3.835 1.00 75.38 85 ASN A CA 1
ATOM 681 C C . ASN A 1 85 ? -0.001 9.227 -2.807 1.00 75.38 85 ASN A C 1
ATOM 683 O O . ASN A 1 85 ? -0.187 8.038 -3.104 1.00 75.38 85 ASN A O 1
ATOM 687 N N . ILE A 1 86 ? -0.311 9.745 -1.614 1.00 79.00 86 ILE A N 1
ATOM 688 C CA . ILE A 1 86 ? -1.026 9.013 -0.565 1.00 79.00 86 ILE A CA 1
ATOM 689 C C . ILE A 1 86 ? -2.516 9.029 -0.909 1.00 79.00 86 ILE A C 1
ATOM 691 O O . ILE A 1 86 ? -3.123 10.093 -1.009 1.00 79.00 86 ILE A O 1
ATOM 695 N N . ILE A 1 87 ? -3.113 7.851 -1.071 1.00 83.50 87 ILE A N 1
ATOM 696 C CA . ILE A 1 87 ? -4.521 7.683 -1.439 1.00 83.50 87 ILE A CA 1
ATOM 697 C C . ILE A 1 87 ? -5.178 6.744 -0.439 1.00 83.50 87 ILE A C 1
ATOM 699 O O . ILE A 1 87 ? -4.743 5.607 -0.272 1.00 83.50 87 ILE A O 1
ATOM 703 N N . ASN A 1 88 ? -6.216 7.226 0.251 1.00 81.06 88 ASN A N 1
ATOM 704 C CA . ASN A 1 88 ? -6.942 6.480 1.288 1.00 81.06 88 ASN A CA 1
ATOM 705 C C . ASN A 1 88 ? -6.026 5.862 2.367 1.00 81.06 88 ASN A C 1
ATOM 707 O O . ASN A 1 88 ? -6.295 4.780 2.886 1.00 81.06 88 ASN A O 1
ATOM 711 N N . GLY A 1 89 ? -4.918 6.539 2.686 1.00 80.94 89 GLY A N 1
ATOM 712 C CA . GLY A 1 89 ? -3.917 6.062 3.645 1.00 80.94 89 GLY A CA 1
ATOM 713 C C . GLY A 1 89 ? -2.958 4.995 3.104 1.00 80.94 89 GLY A C 1
ATOM 714 O O . GLY A 1 89 ? -2.123 4.506 3.859 1.00 80.94 89 GLY A O 1
ATOM 715 N N . PHE A 1 90 ? -3.040 4.645 1.820 1.00 85.50 90 PHE A N 1
ATOM 716 C CA . PHE A 1 90 ? -2.074 3.800 1.122 1.00 85.50 90 PHE A CA 1
ATOM 717 C C . PHE A 1 90 ? -1.130 4.649 0.274 1.00 85.50 90 PHE A C 1
ATOM 719 O O . PHE A 1 90 ? -1.484 5.738 -0.168 1.00 85.50 90 PHE A O 1
ATOM 7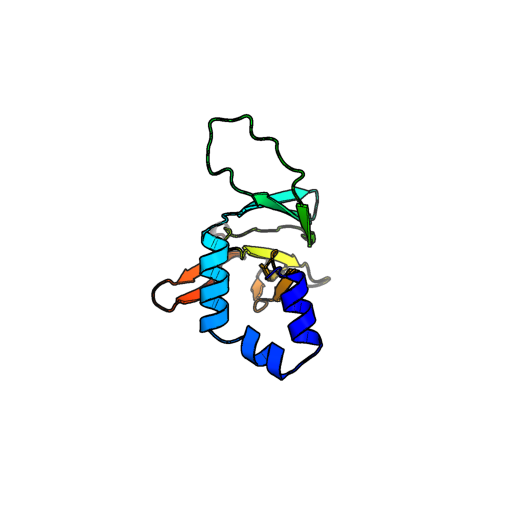26 N N . PHE A 1 91 ? 0.056 4.128 -0.008 1.00 83.75 91 PHE A N 1
ATOM 727 C CA . PHE A 1 91 ? 0.990 4.733 -0.955 1.00 83.75 91 PHE A CA 1
ATOM 728 C C . PHE A 1 91 ? 1.755 3.637 -1.694 1.00 83.75 91 PHE A C 1
ATOM 730 O O . PHE A 1 91 ? 1.902 2.524 -1.188 1.00 83.75 91 PHE A O 1
ATOM 737 N N . CYS A 1 92 ? 2.224 3.939 -2.898 1.00 86.62 92 CYS A N 1
ATOM 738 C CA . CYS A 1 92 ? 3.017 3.034 -3.713 1.00 86.62 92 CYS A CA 1
ATOM 739 C C . CYS A 1 92 ? 4.466 3.519 -3.739 1.00 86.62 92 CYS A C 1
ATOM 741 O O . CYS A 1 92 ? 4.746 4.651 -4.135 1.00 86.62 92 CYS A O 1
ATOM 743 N N . ILE A 1 93 ? 5.386 2.644 -3.352 1.00 85.12 93 ILE A N 1
ATOM 744 C CA . ILE A 1 93 ? 6.822 2.830 -3.547 1.00 85.12 93 ILE A CA 1
ATOM 745 C C . ILE A 1 93 ? 7.201 2.088 -4.817 1.00 85.12 93 ILE A C 1
ATOM 747 O O . ILE A 1 93 ? 6.765 0.955 -5.013 1.00 85.12 93 ILE A O 1
ATOM 751 N N . SER A 1 94 ? 8.001 2.711 -5.670 1.00 84.12 94 SER A N 1
ATOM 752 C CA . SER A 1 94 ? 8.618 2.054 -6.820 1.00 84.12 94 SER A CA 1
ATOM 753 C C . SER A 1 94 ? 10.114 2.292 -6.786 1.00 84.12 94 SER A C 1
ATOM 755 O O . SER A 1 94 ? 10.521 3.396 -6.451 1.00 84.12 94 SER A O 1
ATOM 757 N N . HIS A 1 95 ? 10.922 1.302 -7.138 1.00 81.25 95 HIS A N 1
ATOM 758 C CA . HIS A 1 95 ? 12.373 1.439 -7.239 1.00 81.25 95 HIS A CA 1
ATOM 759 C C . HIS A 1 95 ? 12.928 0.489 -8.294 1.00 81.25 95 HIS A C 1
ATOM 761 O O . HIS A 1 95 ? 12.324 -0.543 -8.607 1.00 81.25 95 HIS A O 1
ATOM 767 N N . TYR A 1 96 ? 14.084 0.848 -8.846 1.00 79.69 96 TYR A N 1
ATOM 768 C CA . TYR A 1 96 ? 14.766 0.025 -9.832 1.00 79.69 96 TYR A CA 1
ATOM 769 C C . TYR A 1 96 ? 15.740 -0.929 -9.150 1.00 79.69 96 TYR A C 1
ATOM 771 O O . TYR A 1 96 ? 16.581 -0.530 -8.345 1.00 79.69 96 TYR A O 1
ATOM 779 N N . ARG A 1 97 ? 15.652 -2.203 -9.523 1.00 78.12 97 ARG A N 1
ATOM 780 C CA . ARG A 1 97 ? 16.652 -3.216 -9.200 1.00 78.12 97 ARG A CA 1
ATOM 781 C C . ARG A 1 97 ? 17.507 -3.482 -10.424 1.00 78.12 97 ARG A C 1
ATOM 783 O O . ARG A 1 97 ? 16.987 -3.888 -11.463 1.00 78.12 97 ARG A O 1
ATOM 790 N N . VAL A 1 98 ? 18.810 -3.248 -10.294 1.00 73.19 98 VAL A N 1
ATOM 791 C CA . VAL A 1 98 ? 19.795 -3.666 -11.296 1.00 73.19 98 VAL A CA 1
ATOM 792 C C . VAL A 1 98 ? 20.033 -5.159 -11.108 1.00 73.19 98 VAL A C 1
ATOM 794 O O . VAL A 1 98 ? 20.351 -5.605 -10.007 1.00 73.19 98 VAL A O 1
ATOM 797 N N . LEU A 1 99 ? 19.841 -5.936 -12.170 1.00 73.12 99 LEU A N 1
ATOM 798 C CA . LEU A 1 99 ? 20.160 -7.358 -12.176 1.00 73.12 99 LEU A CA 1
ATOM 799 C C . LEU A 1 99 ? 21.592 -7.515 -12.699 1.00 73.12 99 LEU A C 1
ATOM 801 O O . LEU A 1 99 ? 21.870 -7.144 -13.839 1.00 73.12 99 LEU A O 1
ATOM 805 N N . GLU A 1 100 ? 22.501 -8.027 -11.865 1.00 70.75 100 GLU A N 1
ATOM 806 C CA . GLU A 1 100 ? 23.904 -8.234 -12.248 1.00 70.75 100 GLU A CA 1
ATOM 807 C C . GLU A 1 100 ? 24.006 -9.048 -13.548 1.00 70.75 100 GLU A C 1
ATOM 809 O O . GLU A 1 100 ? 23.385 -10.100 -13.697 1.00 70.75 100 GLU A O 1
ATOM 814 N N . GLY A 1 101 ? 24.775 -8.533 -14.512 1.00 66.94 101 GLY A N 1
ATOM 815 C CA . GLY A 1 101 ? 24.996 -9.177 -15.811 1.00 66.94 101 GLY A CA 1
ATOM 816 C C . GLY A 1 101 ? 23.894 -8.973 -16.862 1.00 66.94 101 GLY A C 1
ATOM 817 O O . GLY A 1 101 ? 24.012 -9.524 -17.956 1.00 66.94 101 GLY A O 1
ATOM 818 N N . ILE A 1 102 ? 22.843 -8.187 -16.589 1.00 66.50 102 ILE A N 1
ATOM 819 C CA . ILE A 1 102 ? 21.727 -7.952 -17.523 1.00 66.50 102 ILE A CA 1
ATOM 820 C C . ILE A 1 102 ? 21.590 -6.453 -17.839 1.00 66.50 102 ILE A C 1
ATOM 822 O O . ILE A 1 102 ? 21.522 -5.630 -16.934 1.00 66.50 102 ILE A O 1
ATOM 826 N N . LYS A 1 103 ? 21.450 -6.090 -19.127 1.00 67.56 103 LYS A N 1
ATOM 827 C CA . LYS A 1 103 ? 21.186 -4.707 -19.609 1.00 67.56 103 LYS A CA 1
ATOM 828 C C . LYS A 1 103 ? 19.763 -4.189 -19.309 1.00 67.56 103 LYS A C 1
ATOM 830 O O . LYS A 1 103 ? 19.216 -3.371 -20.046 1.00 67.56 103 LYS A O 1
ATOM 835 N N . PHE A 1 104 ? 19.102 -4.734 -18.292 1.00 68.38 104 PHE A N 1
ATOM 836 C CA . PHE A 1 104 ? 17.721 -4.411 -17.945 1.00 68.38 104 PHE A CA 1
ATOM 837 C C . PHE A 1 104 ? 17.628 -4.080 -16.465 1.00 68.38 104 PHE A C 1
ATOM 839 O O . PHE A 1 104 ? 18.156 -4.804 -15.620 1.00 68.38 104 PHE A O 1
ATOM 846 N N . SER A 1 105 ? 16.885 -3.023 -16.160 1.00 75.94 105 SER A N 1
ATOM 847 C CA . SER A 1 105 ? 16.417 -2.744 -14.811 1.00 75.94 105 SER A CA 1
ATOM 848 C C . SER A 1 105 ? 15.051 -3.406 -14.597 1.00 75.94 105 SER A C 1
ATOM 850 O O . SER A 1 105 ? 14.215 -3.496 -15.502 1.00 75.94 105 SER A O 1
ATOM 852 N N . GLU A 1 106 ? 14.824 -3.927 -13.393 1.00 81.44 106 GLU A N 1
ATOM 853 C CA . GLU A 1 106 ? 13.508 -4.395 -12.960 1.00 81.44 106 GLU A CA 1
ATOM 854 C C . GLU A 1 106 ? 12.853 -3.299 -12.117 1.00 81.44 106 GLU A C 1
ATOM 856 O O . GLU A 1 106 ? 13.369 -2.943 -11.058 1.00 81.44 106 GLU A O 1
ATOM 861 N N . LEU A 1 107 ? 11.703 -2.780 -12.559 1.00 82.25 107 LEU A N 1
ATOM 862 C CA . LEU A 1 107 ? 10.918 -1.853 -11.747 1.00 82.25 107 LEU A CA 1
ATOM 863 C C . LEU A 1 107 ? 10.061 -2.649 -10.761 1.00 82.25 107 LEU A C 1
ATOM 865 O O . LEU A 1 107 ? 9.019 -3.225 -11.120 1.00 82.25 107 LEU A O 1
ATOM 869 N N . VAL A 1 108 ? 10.472 -2.637 -9.499 1.00 85.25 108 VAL A N 1
ATOM 870 C CA . VAL A 1 108 ? 9.735 -3.239 -8.389 1.00 85.25 108 VAL A CA 1
ATOM 871 C C . VAL A 1 108 ? 8.851 -2.178 -7.759 1.00 85.25 108 VAL A C 1
ATOM 873 O O . VAL A 1 108 ? 9.311 -1.077 -7.477 1.00 85.25 108 VAL A O 1
ATOM 876 N N . SER A 1 109 ? 7.581 -2.510 -7.525 1.00 87.25 109 SER A N 1
ATOM 877 C CA . SER A 1 109 ? 6.675 -1.631 -6.789 1.00 87.25 109 SER A CA 1
ATOM 878 C C . SER A 1 109 ? 5.918 -2.368 -5.709 1.00 87.25 109 SER A C 1
ATOM 880 O O . SER A 1 109 ? 5.590 -3.548 -5.846 1.00 87.25 109 SER A O 1
ATOM 882 N N . VAL A 1 110 ? 5.628 -1.648 -4.634 1.00 88.06 110 VAL A N 1
ATOM 883 C CA . VAL A 1 110 ? 4.959 -2.169 -3.451 1.00 88.06 110 VAL A CA 1
ATOM 884 C C . VAL A 1 110 ? 3.944 -1.142 -2.968 1.00 88.06 110 VAL A C 1
ATOM 886 O O . VAL A 1 110 ? 4.282 0.023 -2.763 1.00 88.06 110 VAL A O 1
ATOM 889 N N . ILE A 1 111 ? 2.699 -1.577 -2.775 1.00 89.31 111 ILE A N 1
ATOM 890 C CA . ILE A 1 111 ? 1.672 -0.791 -2.089 1.00 89.31 111 ILE A CA 1
ATOM 891 C C . ILE A 1 111 ? 1.830 -1.021 -0.593 1.00 89.31 111 ILE A C 1
ATOM 893 O O . ILE A 1 111 ? 1.816 -2.160 -0.130 1.00 89.31 111 ILE A O 1
ATOM 897 N N . CYS A 1 112 ? 1.927 0.053 0.171 1.00 85.44 112 CYS A N 1
ATOM 898 C CA . CYS A 1 112 ? 2.140 0.019 1.607 1.00 85.44 112 CYS A CA 1
ATOM 899 C C . CYS A 1 112 ? 0.937 0.613 2.347 1.00 85.44 112 CYS A C 1
ATOM 901 O O . CYS A 1 112 ? 0.372 1.629 1.941 1.00 85.44 112 CYS A O 1
ATOM 903 N N . ASN A 1 113 ? 0.565 -0.018 3.463 1.00 84.50 113 ASN A N 1
ATOM 904 C CA . ASN A 1 113 ? -0.407 0.483 4.429 1.00 84.50 113 ASN A CA 1
ATOM 905 C C . ASN A 1 113 ? 0.305 0.706 5.778 1.00 84.50 113 ASN A C 1
ATOM 907 O O . ASN A 1 113 ? 0.508 -0.252 6.535 1.00 84.50 113 ASN A O 1
ATOM 911 N N . PRO A 1 114 ? 0.678 1.952 6.111 1.00 75.81 114 PRO A N 1
ATOM 912 C CA . PRO A 1 114 ? 1.415 2.256 7.331 1.00 75.81 114 PRO A CA 1
ATOM 913 C C . PRO A 1 114 ? 0.573 2.027 8.596 1.00 75.81 114 PRO A C 1
ATOM 915 O O . PRO A 1 114 ? 1.120 1.660 9.633 1.00 75.81 114 PRO A O 1
ATOM 918 N N . SER A 1 115 ? -0.758 2.145 8.526 1.00 73.44 115 SER A N 1
ATOM 919 C CA . SER A 1 115 ? -1.648 1.894 9.672 1.00 73.44 115 SER A CA 1
ATOM 920 C C . SER A 1 115 ? -1.678 0.423 10.097 1.00 73.44 115 SER A C 1
ATOM 922 O O . SER A 1 115 ? -1.849 0.118 11.277 1.00 73.44 115 SER A O 1
ATOM 924 N N . THR A 1 116 ? -1.509 -0.499 9.149 1.00 73.69 116 THR A N 1
ATOM 925 C CA . THR A 1 116 ? -1.499 -1.951 9.408 1.00 73.69 116 THR A CA 1
ATOM 926 C C . THR A 1 116 ? -0.103 -2.565 9.365 1.00 73.69 116 THR A C 1
ATOM 928 O O . THR A 1 116 ? 0.051 -3.731 9.722 1.00 73.69 116 THR A O 1
ATOM 931 N N . LYS A 1 117 ? 0.913 -1.791 8.965 1.00 75.81 117 LYS A N 1
ATOM 932 C CA . LYS A 1 117 ? 2.281 -2.261 8.686 1.00 75.81 117 LYS A CA 1
ATOM 933 C C . LYS A 1 117 ? 2.337 -3.359 7.617 1.00 75.81 117 LYS A C 1
ATOM 935 O O . LYS A 1 117 ? 3.236 -4.194 7.632 1.00 75.81 117 LYS A O 1
ATOM 940 N N . GLN A 1 118 ? 1.354 -3.392 6.720 1.00 80.50 118 GLN A N 1
ATOM 941 C CA . GLN A 1 118 ? 1.285 -4.377 5.645 1.00 80.50 118 GLN A CA 1
ATOM 942 C C . GLN A 1 118 ? 1.779 -3.774 4.338 1.00 80.50 118 GLN A C 1
ATOM 944 O O . GLN A 1 118 ? 1.614 -2.579 4.087 1.00 80.50 118 GLN A O 1
ATOM 949 N N . SER A 1 119 ? 2.347 -4.624 3.494 1.00 85.62 119 SER A N 1
ATOM 950 C CA . SER A 1 119 ? 2.771 -4.267 2.153 1.00 85.62 119 SER A CA 1
ATOM 951 C C . SER A 1 119 ? 2.376 -5.353 1.157 1.00 85.62 119 SER A C 1
ATOM 953 O O . SER A 1 119 ? 2.280 -6.533 1.499 1.00 85.62 119 SER A O 1
ATOM 955 N N . PHE A 1 120 ? 2.100 -4.935 -0.074 1.00 87.69 120 PHE A N 1
ATOM 956 C CA . PHE A 1 120 ? 1.611 -5.788 -1.148 1.00 87.69 120 PHE A CA 1
ATOM 957 C C . PHE A 1 120 ? 2.445 -5.520 -2.403 1.00 87.69 120 PHE A C 1
ATOM 959 O O . PHE A 1 120 ? 2.387 -4.408 -2.937 1.00 87.69 120 PHE A O 1
ATOM 966 N N . PRO A 1 121 ? 3.251 -6.489 -2.872 1.00 89.69 121 PRO A N 1
ATOM 967 C CA . PRO A 1 121 ? 4.040 -6.308 -4.079 1.00 89.69 121 PRO A CA 1
ATOM 968 C C . PRO A 1 121 ? 3.124 -6.267 -5.304 1.00 89.69 121 PRO A C 1
ATOM 970 O O . PRO A 1 121 ? 2.178 -7.046 -5.420 1.00 89.69 121 PRO A O 1
ATOM 973 N N . LEU A 1 122 ? 3.427 -5.364 -6.230 1.00 88.56 122 LEU A N 1
ATOM 974 C CA . LEU A 1 122 ? 2.794 -5.314 -7.540 1.00 88.56 122 LEU A CA 1
ATOM 975 C C . LEU A 1 122 ? 3.539 -6.211 -8.538 1.00 88.56 122 LEU A C 1
ATOM 977 O O . LEU A 1 122 ? 4.713 -6.533 -8.322 1.00 88.56 122 LEU A O 1
ATOM 981 N N . PRO A 1 123 ? 2.885 -6.599 -9.651 1.00 88.12 123 PRO A N 1
ATOM 982 C CA . PRO A 1 123 ? 3.541 -7.336 -10.720 1.00 88.12 123 PRO A CA 1
ATOM 983 C C . PRO A 1 123 ? 4.826 -6.643 -11.181 1.00 88.12 123 PRO A C 1
ATOM 985 O O . PRO A 1 123 ? 4.830 -5.461 -11.540 1.00 88.12 123 PRO A O 1
ATOM 988 N N . LYS A 1 124 ? 5.923 -7.401 -11.167 1.00 86.56 124 LYS A N 1
ATOM 989 C CA . LYS A 1 124 ? 7.231 -6.959 -11.652 1.00 86.56 124 LYS A CA 1
ATOM 990 C C . LYS A 1 124 ? 7.165 -6.688 -13.147 1.00 86.56 124 LYS A C 1
ATOM 992 O O . LYS A 1 124 ? 6.467 -7.382 -13.883 1.00 86.56 124 LYS A O 1
ATOM 997 N N . MET A 1 125 ? 7.920 -5.696 -13.596 1.00 78.62 125 MET A N 1
ATOM 998 C CA . MET A 1 125 ? 8.024 -5.367 -15.011 1.00 78.62 125 MET A CA 1
ATOM 999 C C . MET A 1 125 ? 9.488 -5.113 -15.359 1.00 78.62 125 MET A C 1
ATOM 1001 O O . MET A 1 125 ? 10.209 -4.474 -14.592 1.00 78.62 125 MET A O 1
ATOM 1005 N N . LYS A 1 126 ? 9.915 -5.639 -16.508 1.00 79.44 126 LYS A N 1
ATOM 1006 C CA . LYS A 1 126 ? 11.272 -5.472 -17.035 1.00 79.44 126 LYS A CA 1
ATOM 1007 C C . LYS A 1 126 ? 11.283 -4.303 -18.011 1.00 79.44 126 LYS A C 1
ATOM 1009 O O . LYS A 1 126 ? 10.413 -4.241 -18.879 1.00 79.44 126 LYS A O 1
ATOM 1014 N N . THR A 1 127 ? 12.267 -3.422 -17.894 1.00 71.75 127 THR A N 1
ATOM 1015 C CA . THR A 1 127 ? 12.435 -2.262 -18.778 1.00 71.75 127 THR A CA 1
ATOM 1016 C C . THR A 1 127 ? 13.757 -2.333 -19.520 1.00 71.75 127 THR A C 1
ATOM 1018 O O . THR A 1 127 ? 14.766 -2.776 -18.971 1.00 71.75 127 THR A O 1
ATOM 1021 N N . ARG A 1 128 ? 13.741 -1.905 -20.790 1.00 69.12 128 ARG A N 1
ATOM 1022 C CA . ARG A 1 128 ? 14.966 -1.652 -21.559 1.00 69.12 128 ARG A CA 1
ATOM 1023 C C . ARG A 1 128 ? 15.687 -0.444 -20.965 1.00 69.12 128 ARG A C 1
ATOM 1025 O O . ARG A 1 128 ? 15.025 0.464 -20.483 1.00 69.12 128 ARG A O 1
ATOM 1032 N N . GLU A 1 129 ? 17.014 -0.427 -21.041 1.00 64.44 129 GLU A N 1
ATOM 1033 C CA . GLU A 1 129 ? 17.868 0.624 -20.460 1.00 64.44 129 GLU A CA 1
ATOM 1034 C C . GLU A 1 129 ? 17.500 2.054 -20.915 1.00 64.44 129 GLU A C 1
ATOM 1036 O O . GLU A 1 129 ? 17.708 3.001 -20.169 1.00 64.44 129 GLU A O 1
ATOM 1041 N N . MET A 1 130 ? 16.882 2.209 -22.094 1.00 60.97 130 MET A N 1
ATOM 1042 C CA . MET A 1 130 ? 16.455 3.506 -22.653 1.00 60.97 130 MET A CA 1
ATOM 1043 C C . MET A 1 130 ? 14.970 3.853 -22.425 1.00 60.97 130 MET A C 1
ATOM 1045 O O . MET A 1 130 ? 14.460 4.793 -23.031 1.00 60.97 130 MET A O 1
ATOM 1049 N N . ALA A 1 131 ? 14.238 3.072 -21.626 1.00 69.19 131 ALA A N 1
ATOM 1050 C CA . ALA A 1 131 ? 12.821 3.308 -21.360 1.00 69.19 131 ALA A CA 1
ATOM 1051 C C . ALA A 1 131 ? 12.593 3.608 -19.874 1.00 69.19 131 ALA A C 1
ATOM 1053 O O . ALA A 1 131 ? 12.743 2.719 -19.033 1.00 69.19 131 ALA A O 1
ATOM 1054 N N . ASP A 1 132 ? 12.186 4.841 -19.559 1.00 74.50 132 ASP A N 1
ATOM 1055 C CA . ASP A 1 132 ? 11.720 5.199 -18.216 1.00 74.50 132 ASP A CA 1
ATOM 1056 C C . ASP A 1 132 ? 10.323 4.609 -18.008 1.00 74.50 132 ASP A C 1
ATOM 1058 O O . ASP A 1 132 ? 9.455 4.703 -18.878 1.00 74.50 132 ASP A O 1
ATOM 1062 N N . MET A 1 133 ? 10.072 3.988 -16.858 1.00 78.19 133 MET A N 1
ATOM 1063 C CA . MET A 1 133 ? 8.741 3.500 -16.523 1.00 78.19 133 MET A CA 1
ATOM 1064 C C . MET A 1 133 ? 8.254 4.073 -15.208 1.00 78.19 133 MET A C 1
ATOM 1066 O O . MET A 1 133 ? 8.857 3.906 -14.152 1.00 78.19 133 MET A O 1
ATOM 1070 N N . ARG A 1 134 ? 7.076 4.689 -15.270 1.00 77.88 134 ARG A N 1
ATOM 1071 C CA . ARG A 1 134 ? 6.434 5.314 -14.120 1.00 77.88 13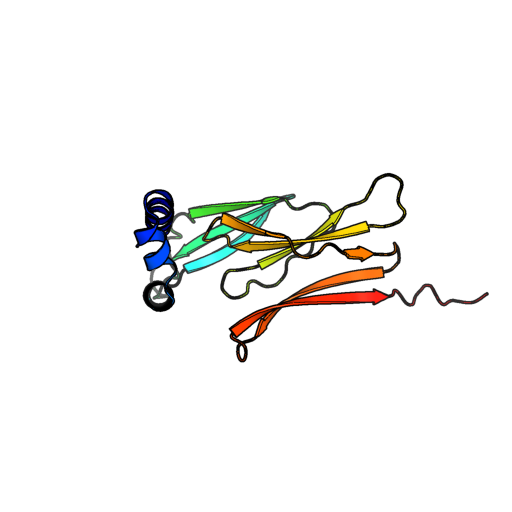4 ARG A CA 1
ATOM 1072 C C . ARG A 1 134 ? 5.212 4.522 -13.712 1.00 77.88 134 ARG A C 1
ATOM 1074 O O . ARG A 1 134 ? 4.449 4.054 -14.558 1.00 77.88 134 ARG A O 1
ATOM 1081 N N . ARG A 1 135 ? 5.017 4.392 -12.400 1.00 81.75 135 ARG A N 1
ATOM 1082 C CA . ARG A 1 135 ? 3.785 3.853 -11.829 1.00 81.75 135 ARG A CA 1
ATOM 1083 C C . ARG A 1 135 ? 3.014 4.937 -11.102 1.00 81.75 135 ARG A C 1
ATOM 1085 O O . ARG A 1 135 ? 3.547 5.634 -10.241 1.00 81.75 135 ARG A O 1
ATOM 1092 N N . PHE A 1 136 ? 1.737 5.012 -11.428 1.00 84.00 136 PHE A N 1
ATOM 1093 C CA . PHE A 1 136 ? 0.761 5.858 -10.773 1.00 84.00 136 PHE A CA 1
ATOM 1094 C C . PHE A 1 136 ? -0.181 4.972 -9.977 1.00 84.00 136 PHE A C 1
ATOM 1096 O O . PHE A 1 136 ? -0.583 3.902 -10.430 1.00 84.00 136 PHE A O 1
ATOM 1103 N N . PHE A 1 137 ? -0.530 5.423 -8.783 1.00 88.62 137 PHE A N 1
ATOM 1104 C CA . PHE A 1 137 ? -1.494 4.760 -7.923 1.00 88.62 137 PHE A CA 1
ATOM 1105 C C . PHE A 1 137 ? -2.701 5.679 -7.764 1.00 88.62 137 PHE A C 1
ATOM 1107 O O . PHE A 1 137 ? -2.527 6.888 -7.624 1.00 88.62 137 PHE A O 1
ATOM 1114 N N . GLY A 1 138 ? -3.902 5.111 -7.837 1.00 90.69 138 GLY A N 1
ATOM 1115 C CA . GLY A 1 138 ? -5.172 5.829 -7.893 1.00 90.69 138 GLY A CA 1
ATOM 1116 C C . GLY A 1 138 ? -6.284 5.081 -7.166 1.00 90.69 138 GLY A C 1
ATOM 1117 O O . GLY A 1 138 ? -6.205 3.867 -6.968 1.00 90.69 138 GLY A O 1
ATOM 1118 N N . TYR A 1 139 ? -7.344 5.797 -6.797 1.00 91.12 139 TYR A N 1
ATOM 1119 C CA . TYR A 1 139 ? -8.601 5.199 -6.352 1.00 91.12 139 TYR A CA 1
ATOM 1120 C C . TYR A 1 139 ? -9.703 5.560 -7.341 1.00 91.12 139 TYR A C 1
ATOM 1122 O O . TYR A 1 139 ? -9.891 6.730 -7.662 1.00 91.12 139 TYR A O 1
ATOM 1130 N N . ASP A 1 140 ? -10.405 4.544 -7.824 1.00 92.31 140 ASP A N 1
ATOM 1131 C CA . ASP A 1 140 ? -11.593 4.683 -8.648 1.00 92.31 140 ASP A CA 1
ATOM 1132 C C . ASP A 1 140 ? -12.8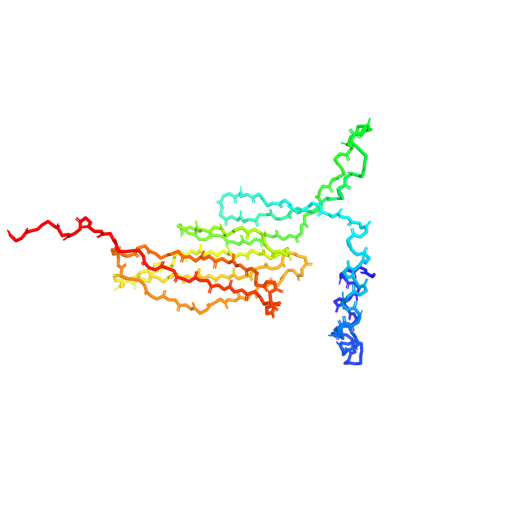23 4.748 -7.730 1.00 92.31 140 ASP A C 1
ATOM 1134 O O . ASP A 1 140 ? -13.164 3.731 -7.115 1.00 92.31 140 ASP A O 1
ATOM 1138 N N . PRO A 1 141 ? -13.487 5.911 -7.606 1.00 88.62 141 PRO A N 1
ATOM 1139 C CA . PRO A 1 141 ? -14.652 6.054 -6.743 1.00 88.62 141 PRO A CA 1
ATOM 1140 C C . PRO A 1 141 ? -15.910 5.370 -7.299 1.00 88.62 141 PRO A C 1
ATOM 1142 O O . PRO A 1 141 ? -16.820 5.098 -6.517 1.00 88.62 141 PRO A O 1
ATOM 1145 N N . VAL A 1 142 ? -15.972 5.081 -8.605 1.00 92.56 142 VAL A N 1
ATOM 1146 C CA . VAL A 1 142 ? -17.126 4.431 -9.249 1.00 92.56 142 VAL A CA 1
ATOM 1147 C C . VAL A 1 142 ? -17.130 2.948 -8.899 1.00 92.56 142 VAL A C 1
ATOM 1149 O O . VAL A 1 142 ? -18.070 2.451 -8.282 1.00 92.56 142 VAL A O 1
ATOM 1152 N N . GLU A 1 143 ? -16.024 2.268 -9.196 1.00 93.12 143 GLU A N 1
ATOM 1153 C CA . GLU A 1 143 ? -15.855 0.834 -8.923 1.00 93.12 143 GLU A CA 1
ATOM 1154 C C . GLU A 1 143 ? -15.395 0.546 -7.484 1.00 93.12 143 GLU A C 1
ATOM 1156 O O . GLU A 1 143 ? -15.323 -0.606 -7.056 1.00 93.12 143 GLU A O 1
ATOM 1161 N N . LYS A 1 144 ? -15.068 1.594 -6.717 1.00 87.12 144 LYS A N 1
ATOM 1162 C CA . LYS A 1 144 ? -14.543 1.535 -5.343 1.00 87.12 144 LYS A CA 1
ATOM 1163 C C . LYS A 1 144 ? -13.256 0.714 -5.216 1.00 87.12 144 LYS A C 1
ATOM 1165 O O . LYS A 1 144 ? -13.048 0.016 -4.220 1.00 87.12 144 LYS A O 1
ATOM 1170 N N . GLN A 1 145 ? -12.366 0.815 -6.200 1.00 90.25 145 GLN A N 1
ATOM 1171 C CA . GLN A 1 145 ? -11.141 0.015 -6.287 1.00 90.25 145 GLN A CA 1
ATOM 1172 C C . GLN A 1 145 ? -9.880 0.872 -6.324 1.00 90.25 145 GLN A C 1
ATOM 1174 O O . GLN A 1 145 ? -9.833 1.925 -6.953 1.00 90.25 145 GLN A O 1
ATOM 1179 N N . HIS A 1 146 ? -8.815 0.375 -5.698 1.00 88.50 146 HIS A N 1
ATOM 1180 C CA . HIS A 1 146 ? -7.479 0.921 -5.903 1.00 88.50 146 HIS A CA 1
ATOM 1181 C C . HIS A 1 146 ? -6.905 0.372 -7.209 1.00 88.50 146 HIS A C 1
ATOM 1183 O O . HIS A 1 146 ? -6.960 -0.834 -7.454 1.00 88.50 146 HIS A O 1
ATOM 1189 N N . LYS A 1 147 ? -6.344 1.251 -8.036 1.00 89.88 147 LYS A N 1
ATOM 1190 C CA . LYS A 1 147 ? -5.777 0.917 -9.343 1.00 89.88 147 LYS A CA 1
ATOM 1191 C C . LYS A 1 147 ? -4.335 1.404 -9.418 1.00 89.88 147 LYS A C 1
ATOM 1193 O O . LYS A 1 147 ? -3.994 2.460 -8.888 1.00 89.88 147 LYS A O 1
ATOM 1198 N N . ALA A 1 148 ? -3.495 0.623 -10.084 1.00 87.44 148 ALA A N 1
ATOM 1199 C CA . ALA A 1 148 ? -2.134 1.007 -10.425 1.00 87.44 148 ALA A CA 1
ATOM 1200 C C . ALA A 1 148 ? -2.015 1.070 -11.951 1.00 87.44 148 ALA A C 1
ATOM 1202 O O . ALA A 1 148 ? -2.384 0.119 -12.636 1.00 87.44 148 ALA A O 1
ATOM 1203 N N . LEU A 1 149 ? -1.516 2.188 -12.469 1.00 87.38 149 LEU A N 1
ATOM 1204 C CA . LEU A 1 149 ? -1.244 2.405 -13.885 1.00 87.38 149 LEU A CA 1
ATOM 1205 C C . LEU A 1 149 ? 0.267 2.426 -14.095 1.00 87.38 149 LEU A C 1
ATOM 1207 O O . LEU A 1 149 ? 0.967 3.185 -13.427 1.00 87.38 149 LEU A O 1
ATOM 1211 N N . SER A 1 150 ? 0.756 1.631 -15.040 1.00 84.94 150 SER A N 1
ATOM 1212 C CA . SER A 1 150 ? 2.145 1.683 -15.494 1.00 84.94 150 SER A CA 1
ATOM 1213 C C . SER A 1 150 ? 2.208 2.373 -16.849 1.00 84.94 150 SER A C 1
ATOM 1215 O O . SER A 1 150 ? 1.454 2.011 -17.751 1.00 84.94 150 SER A O 1
ATOM 1217 N N . VAL A 1 151 ? 3.120 3.329 -16.999 1.00 84.62 151 VAL A N 1
ATOM 1218 C CA . VAL A 1 151 ? 3.376 4.026 -18.263 1.00 84.62 151 VAL A CA 1
ATOM 1219 C C . VAL A 1 151 ? 4.851 3.892 -18.601 1.00 84.62 151 VAL A C 1
ATOM 1221 O O . VAL A 1 151 ? 5.705 4.286 -17.808 1.00 84.62 151 VAL A O 1
ATOM 1224 N N . THR A 1 152 ? 5.140 3.337 -19.774 1.00 82.81 152 THR A N 1
ATOM 1225 C CA . THR A 1 152 ? 6.489 3.302 -20.342 1.00 82.81 152 THR A CA 1
ATOM 1226 C C . THR A 1 152 ? 6.678 4.529 -21.224 1.00 82.81 152 THR A C 1
ATOM 1228 O O . THR A 1 152 ? 5.942 4.721 -22.188 1.00 82.81 152 THR A O 1
ATOM 1231 N N . MET A 1 153 ? 7.660 5.352 -20.884 1.00 78.81 153 MET A N 1
ATOM 1232 C CA . MET A 1 153 ? 8.088 6.514 -21.649 1.00 78.81 153 MET A CA 1
ATOM 1233 C C . MET A 1 153 ? 9.332 6.114 -22.445 1.00 78.81 153 MET A C 1
ATOM 1235 O O . MET A 1 153 ? 10.318 5.645 -21.878 1.00 78.81 153 MET A O 1
ATOM 1239 N N . LEU A 1 154 ? 9.271 6.257 -23.767 1.00 76.75 154 LEU A N 1
ATOM 1240 C CA . LEU A 1 154 ? 10.428 6.060 -24.637 1.00 76.75 154 LEU A CA 1
ATOM 1241 C C . LEU A 1 154 ? 11.168 7.392 -24.761 1.00 76.75 154 LEU A C 1
ATOM 1243 O O . LEU A 1 154 ? 10.550 8.392 -25.129 1.00 76.75 154 LEU A O 1
ATOM 1247 N N . ASP A 1 155 ? 12.470 7.407 -24.481 1.00 65.38 155 ASP A N 1
ATOM 1248 C CA . ASP A 1 155 ? 13.294 8.575 -24.784 1.00 65.38 155 ASP A CA 1
ATOM 1249 C C . ASP A 1 155 ? 13.473 8.689 -26.306 1.00 65.38 155 ASP A C 1
ATOM 1251 O O . ASP A 1 155 ? 14.205 7.923 -26.938 1.00 65.38 155 ASP A O 1
ATOM 1255 N N . TYR A 1 156 ? 12.794 9.669 -26.908 1.00 54.41 156 TYR A N 1
ATOM 1256 C CA . TYR A 1 156 ? 12.857 9.956 -28.348 1.00 54.41 156 TYR A CA 1
ATOM 1257 C C . TYR A 1 156 ? 14.226 10.490 -28.812 1.00 54.41 156 TYR A C 1
ATOM 1259 O O . TYR A 1 156 ? 14.467 10.578 -30.012 1.00 54.41 156 TYR A O 1
ATOM 1267 N N . ASN A 1 157 ? 15.164 10.766 -27.899 1.00 52.69 157 ASN A N 1
ATOM 1268 C CA . ASN A 1 157 ? 16.509 11.256 -28.230 1.00 52.69 157 ASN A CA 1
ATOM 1269 C C . ASN A 1 157 ? 17.456 10.188 -28.820 1.00 52.69 157 ASN A C 1
ATOM 1271 O O . ASN A 1 157 ? 18.638 10.460 -29.000 1.00 52.69 157 ASN A O 1
ATOM 1275 N N . SER A 1 158 ? 16.966 8.984 -29.132 1.00 47.91 158 SER A N 1
ATOM 1276 C CA . SER A 1 158 ? 17.724 7.958 -29.873 1.00 47.91 158 SER A CA 1
ATOM 1277 C C . SER A 1 158 ? 17.340 7.854 -31.355 1.00 47.91 158 SER A C 1
ATOM 1279 O O . SER A 1 158 ? 17.914 7.039 -32.073 1.00 47.91 158 SER A O 1
ATOM 1281 N N . VAL A 1 159 ? 16.420 8.699 -31.837 1.00 48.22 159 VAL A N 1
ATOM 1282 C CA . VAL A 1 159 ? 16.175 8.888 -33.274 1.00 48.22 159 VAL A CA 1
ATOM 1283 C C . VAL A 1 159 ? 16.902 10.155 -33.722 1.00 48.22 159 VAL A C 1
ATOM 1285 O O . VAL A 1 159 ? 16.292 11.192 -33.952 1.00 48.22 159 VAL A O 1
ATOM 1288 N N . VAL A 1 160 ? 18.229 10.080 -33.801 1.00 38.31 160 VAL A N 1
ATOM 1289 C CA . VAL A 1 160 ? 18.997 10.941 -34.706 1.00 38.31 160 VAL A CA 1
ATOM 1290 C C . VAL A 1 160 ? 19.886 10.019 -35.531 1.00 38.31 160 VAL A C 1
ATOM 1292 O O . VAL A 1 160 ? 20.930 9.578 -35.065 1.00 38.31 160 VAL A O 1
ATOM 1295 N N . ASP A 1 161 ? 19.317 9.667 -36.682 1.00 39.84 161 ASP A N 1
ATOM 1296 C CA . ASP A 1 161 ? 19.871 9.337 -37.996 1.00 39.84 161 ASP A CA 1
ATOM 1297 C C . ASP A 1 161 ? 21.193 8.563 -38.168 1.00 39.84 161 ASP A C 1
ATOM 1299 O O . ASP A 1 161 ? 22.207 8.777 -37.508 1.00 39.84 161 ASP A O 1
ATOM 1303 N N . HIS A 1 162 ? 21.106 7.665 -39.155 1.00 40.00 162 HIS A N 1
ATOM 1304 C CA . HIS A 1 162 ? 22.157 6.878 -39.798 1.00 40.00 162 HIS A CA 1
ATOM 1305 C C . HIS A 1 162 ? 23.301 7.707 -40.393 1.00 40.00 162 HIS A C 1
ATOM 1307 O O . HIS A 1 162 ? 23.033 8.816 -40.907 1.00 40.00 162 HIS A O 1
#

Foldseek 3Di:
DALVVLVVQCVPDPVSVVVCPDPVVVVVVVVVDVVFDKDWDWDDDDFKIWIWIDTDDPDPPDPPPRDPTDTQDIDGHDPPWDWEDQDPQKIKIWHWDDDPPDQKTKIKMWIARSSNRDIDTDDIDIDHNQKDKDKYWDADPVVRDIDIDIDIDGDPVVPDDD

pLDDT: mean 77.1, std 12.04, range [38.31, 93.81]

Radius of gyration: 20.22 Å; chains: 1; bounding box: 45×47×61 Å